Protein AF-A0A9D1E315-F1 (afdb_monomer_lite)

pLDDT: mean 94.64, std 5.91, range [59.31, 98.62]

InterPro domains:
  IPR032239 CRISPR-associated endonuclease Cas9, bridge helix [PF16593] (49-79)
  IPR036397 Ribonuclease H superfamily [G3DSA:3.30.420.10] (1-80)

Radius of gyration: 30.49 Å; chains: 1; bounding box: 58×20×81 Å

Secondary structure (DSSP, 8-state):
----EEEEEE-SSEEEEEEE-TT-PBPEETTEESEEEEE-PPPPPTHHHHHHHHHHHHHHHHHHHHHHHHHHHHHHHH--

Foldseek 3Di:
DADKDKDWDDDQFKIWIFIGHPVRHFDDDPNHTRIDMDGHDGDDDCVVVVVVVVVVVVVVVVVVVVVVVCVVCVVVVPDD

Organism: NCBI:txid2840821

Structure (mmCIF, N/CA/C/O backbone):
data_AF-A0A9D1E315-F1
#
_entry.id   AF-A0A9D1E315-F1
#
loop_
_atom_site.group_PDB
_atom_site.id
_atom_site.type_symbol
_atom_site.label_atom_id
_atom_site.label_alt_id
_atom_site.label_co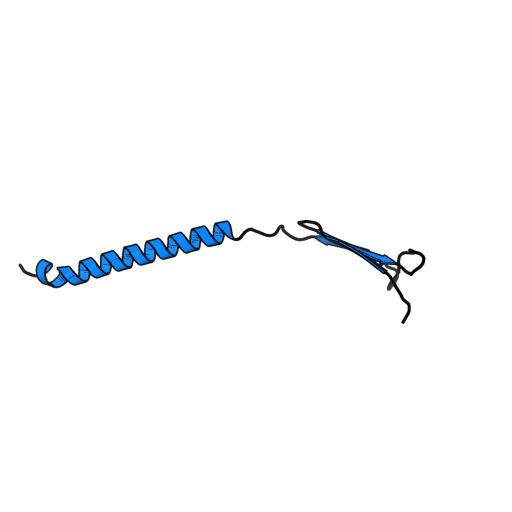mp_id
_atom_site.label_asym_id
_atom_site.label_entity_id
_atom_site.label_seq_id
_atom_site.pdbx_PDB_ins_code
_atom_site.Cartn_x
_atom_site.Cartn_y
_atom_site.Cartn_z
_atom_site.occupancy
_atom_site.B_iso_or_equiv
_atom_site.auth_seq_id
_atom_site.auth_comp_id
_atom_site.auth_asym_id
_atom_site.auth_atom_id
_atom_site.pdbx_PDB_model_num
ATOM 1 N N . MET A 1 1 ? 7.428 -10.660 -35.140 1.00 59.31 1 MET A N 1
ATOM 2 C CA . MET A 1 1 ? 7.604 -9.774 -33.969 1.00 59.31 1 MET A CA 1
ATOM 3 C C . MET A 1 1 ? 9.101 -9.585 -33.782 1.00 59.31 1 MET A C 1
ATOM 5 O O . MET A 1 1 ? 9.805 -10.583 -33.855 1.00 59.31 1 MET A O 1
ATOM 9 N N . LYS A 1 2 ? 9.607 -8.349 -33.687 1.00 80.00 2 LYS A N 1
ATOM 10 C CA . LYS A 1 2 ? 11.038 -8.124 -33.419 1.00 80.00 2 LYS A CA 1
ATOM 11 C C . LYS A 1 2 ? 11.288 -8.319 -31.924 1.00 80.00 2 LYS A C 1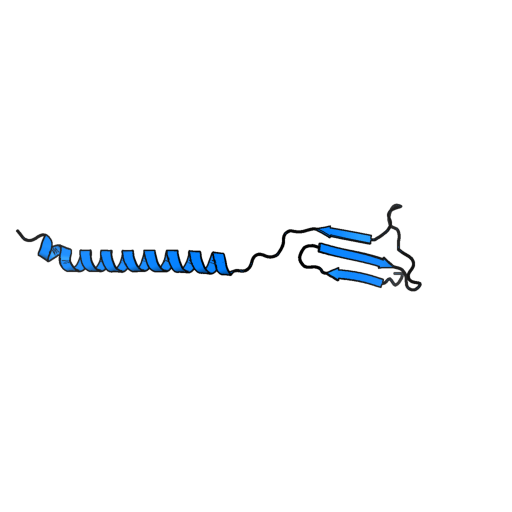
ATOM 13 O O . LYS A 1 2 ? 10.466 -7.880 -31.123 1.00 80.00 2 LYS A O 1
ATOM 18 N N . ASN A 1 3 ? 12.382 -8.985 -31.575 1.00 92.44 3 ASN A N 1
ATOM 19 C CA . ASN A 1 3 ? 12.802 -9.119 -30.183 1.00 92.44 3 ASN A CA 1
ATOM 20 C C . ASN A 1 3 ? 13.262 -7.754 -29.653 1.00 92.44 3 ASN A C 1
ATOM 22 O O . ASN A 1 3 ? 13.794 -6.941 -30.410 1.00 92.44 3 ASN A O 1
ATOM 26 N N . TYR A 1 4 ? 13.027 -7.509 -28.370 1.00 94.75 4 TYR A N 1
ATOM 27 C CA . TYR A 1 4 ? 13.425 -6.293 -27.669 1.00 94.75 4 TYR A CA 1
ATOM 28 C C . TYR A 1 4 ? 13.697 -6.616 -26.200 1.00 94.75 4 TYR A C 1
ATOM 30 O O . TYR A 1 4 ? 13.225 -7.632 -25.682 1.00 94.75 4 TYR A O 1
ATOM 38 N N . TYR A 1 5 ? 14.441 -5.743 -25.536 1.00 95.81 5 TYR A N 1
ATOM 39 C CA . TYR A 1 5 ? 14.686 -5.797 -24.103 1.00 95.81 5 TYR A CA 1
ATOM 40 C C . TYR A 1 5 ? 13.906 -4.699 -23.388 1.00 95.81 5 TYR A C 1
ATOM 42 O O . TYR A 1 5 ? 13.634 -3.640 -23.954 1.00 95.81 5 TYR A O 1
ATOM 50 N N . VAL A 1 6 ? 13.552 -4.957 -22.130 1.00 95.75 6 VAL A N 1
ATOM 51 C CA . VAL A 1 6 ? 12.971 -3.962 -21.227 1.00 95.75 6 VAL A CA 1
ATOM 52 C C . VAL A 1 6 ? 13.792 -3.956 -19.949 1.00 95.75 6 VAL A C 1
ATOM 54 O O . VAL A 1 6 ? 13.883 -4.974 -19.265 1.00 95.75 6 VAL A O 1
ATOM 57 N N . GLY A 1 7 ? 14.390 -2.811 -19.642 1.00 96.06 7 GLY A N 1
ATOM 58 C CA . GLY A 1 7 ? 14.982 -2.532 -18.343 1.00 96.06 7 GLY A CA 1
ATOM 59 C C . GLY A 1 7 ? 13.928 -1.926 -17.427 1.00 96.06 7 GLY A C 1
ATOM 60 O O . GLY A 1 7 ? 13.193 -1.031 -17.845 1.00 96.06 7 GLY A O 1
ATOM 61 N N . ILE A 1 8 ? 13.854 -2.417 -16.193 1.00 96.88 8 ILE A N 1
ATOM 62 C CA . ILE A 1 8 ? 12.982 -1.878 -15.149 1.00 96.88 8 ILE A CA 1
ATOM 63 C C . ILE A 1 8 ? 13.840 -1.639 -13.912 1.00 96.88 8 ILE A C 1
ATOM 65 O O . ILE A 1 8 ? 14.528 -2.550 -13.454 1.00 96.88 8 ILE A O 1
ATOM 69 N N . ASP A 1 9 ? 13.770 -0.428 -13.376 1.00 96.31 9 ASP A N 1
ATOM 70 C CA . ASP A 1 9 ? 14.371 -0.040 -12.105 1.00 96.31 9 ASP A CA 1
ATOM 71 C C . ASP A 1 9 ? 13.248 0.267 -11.111 1.00 96.31 9 ASP A C 1
ATOM 73 O O . ASP A 1 9 ? 12.469 1.197 -11.321 1.00 96.31 9 ASP A O 1
ATOM 77 N N . MET A 1 10 ? 13.108 -0.554 -10.068 1.00 95.06 10 MET A N 1
ATOM 78 C CA . MET A 1 10 ? 12.015 -0.445 -9.096 1.00 95.06 10 MET A CA 1
ATOM 79 C C . MET A 1 10 ? 12.533 0.121 -7.775 1.00 95.06 10 MET A C 1
ATOM 81 O O . MET A 1 10 ? 13.104 -0.602 -6.958 1.00 95.06 10 MET A O 1
ATOM 85 N N . GLY A 1 11 ? 12.296 1.413 -7.568 1.00 93.19 11 GLY A N 1
ATOM 86 C CA . GLY A 1 11 ? 12.544 2.112 -6.315 1.00 93.19 11 GLY A CA 1
ATOM 87 C C . GLY A 1 11 ? 11.333 2.106 -5.377 1.00 93.19 11 GLY A C 1
ATOM 88 O O . GLY A 1 11 ? 10.253 1.607 -5.693 1.00 93.19 11 GLY A O 1
ATOM 89 N N . THR A 1 12 ? 11.507 2.705 -4.200 1.00 93.75 12 THR A N 1
ATOM 90 C CA . THR A 1 12 ? 10.477 2.775 -3.146 1.00 93.75 12 THR A CA 1
ATOM 91 C C . THR A 1 12 ? 9.267 3.638 -3.525 1.00 93.75 12 THR A C 1
ATOM 93 O O . THR A 1 12 ? 8.147 3.355 -3.107 1.00 93.75 12 THR A O 1
ATOM 96 N N . ASN A 1 13 ? 9.492 4.678 -4.331 1.00 96.50 13 ASN A N 1
ATOM 97 C CA . ASN A 1 13 ? 8.498 5.685 -4.731 1.00 96.50 13 ASN A CA 1
ATOM 98 C C . ASN A 1 13 ? 8.449 5.885 -6.248 1.00 96.50 13 ASN A C 1
ATOM 100 O O . ASN A 1 13 ? 7.811 6.812 -6.752 1.00 96.50 13 ASN A O 1
ATOM 104 N N . SER A 1 14 ? 9.208 5.086 -6.989 1.00 95.75 14 SER A N 1
ATOM 105 C CA . SER A 1 14 ? 9.350 5.262 -8.421 1.00 95.75 14 SER A CA 1
ATOM 106 C C . SER A 1 14 ? 9.649 3.950 -9.121 1.00 95.75 14 SER A C 1
ATOM 108 O O . SER A 1 14 ? 10.264 3.051 -8.558 1.00 95.75 14 SER A O 1
ATOM 110 N N . VAL A 1 15 ? 9.221 3.848 -10.373 1.00 96.81 15 VAL A N 1
ATOM 111 C CA . VAL A 1 15 ? 9.599 2.767 -11.280 1.00 96.81 15 VAL A CA 1
ATOM 112 C C . VAL A 1 15 ? 10.081 3.388 -12.583 1.00 96.81 15 VAL A C 1
ATOM 114 O O . VAL A 1 15 ? 9.281 3.921 -13.352 1.00 96.81 15 VAL A O 1
ATOM 117 N N . GLY A 1 16 ? 11.388 3.328 -12.821 1.00 97.25 16 GLY A N 1
ATOM 118 C CA . GLY A 1 16 ? 12.000 3.671 -14.098 1.00 97.25 16 GLY A CA 1
ATOM 119 C C . GLY A 1 16 ? 11.873 2.514 -15.083 1.00 97.25 16 GLY A C 1
ATOM 120 O O . GLY A 1 16 ? 11.971 1.349 -14.700 1.00 97.25 16 GLY A O 1
ATOM 121 N N . TRP A 1 17 ? 11.660 2.813 -16.359 1.00 97.12 17 TRP A N 1
ATOM 122 C CA . TRP A 1 17 ? 11.637 1.798 -17.406 1.00 97.12 17 TRP A CA 1
ATOM 123 C C . TRP A 1 17 ? 12.230 2.326 -18.709 1.00 97.12 17 TRP A C 1
ATOM 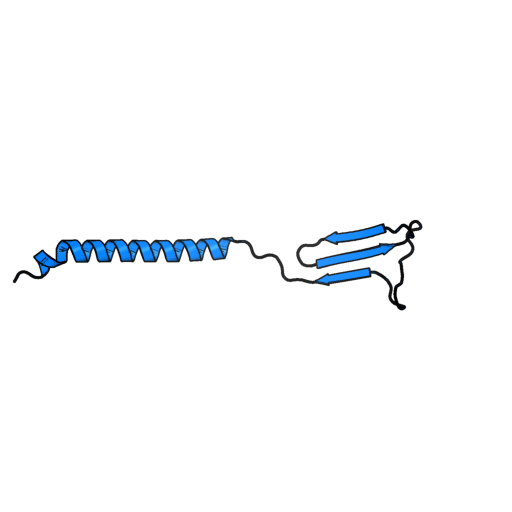125 O O . TRP A 1 17 ? 12.141 3.515 -19.010 1.00 97.12 17 TRP A O 1
ATOM 135 N N . ALA A 1 18 ? 12.822 1.431 -19.494 1.00 97.19 18 ALA A N 1
ATOM 136 C CA . ALA A 1 18 ? 13.305 1.716 -20.841 1.00 97.19 18 ALA A CA 1
ATOM 137 C C . ALA A 1 18 ? 13.213 0.459 -21.708 1.00 97.19 18 ALA A C 1
ATOM 139 O O . ALA A 1 18 ? 13.490 -0.643 -21.234 1.00 97.19 18 ALA A O 1
ATOM 140 N N . ALA A 1 19 ? 12.839 0.616 -22.975 1.00 96.25 19 ALA A N 1
ATOM 141 C CA . ALA A 1 19 ? 12.788 -0.466 -23.946 1.00 96.25 19 ALA A CA 1
ATOM 142 C C . ALA A 1 19 ? 13.835 -0.251 -25.044 1.00 96.25 19 ALA A C 1
ATOM 144 O O . ALA A 1 19 ? 13.890 0.815 -25.664 1.00 96.25 19 ALA A O 1
ATOM 145 N N . THR A 1 20 ? 14.645 -1.274 -25.305 1.00 96.00 20 THR A N 1
ATOM 146 C CA . THR A 1 20 ? 15.701 -1.238 -26.322 1.00 96.00 20 THR A CA 1
ATOM 147 C C . THR A 1 20 ? 15.555 -2.382 -27.313 1.00 96.00 20 THR A C 1
ATOM 149 O O . THR A 1 20 ? 14.950 -3.408 -27.007 1.00 96.00 20 THR A O 1
ATOM 152 N N . ASP A 1 21 ? 16.123 -2.243 -28.504 1.00 94.44 21 ASP A N 1
ATOM 153 C CA . ASP A 1 21 ? 16.353 -3.394 -29.376 1.00 94.44 21 ASP A CA 1
ATOM 154 C C . ASP A 1 21 ? 17.479 -4.300 -28.826 1.00 94.44 21 ASP A C 1
ATOM 156 O O . ASP A 1 21 ? 18.013 -4.087 -27.730 1.00 94.44 21 ASP A O 1
ATOM 160 N N . CYS A 1 22 ? 17.829 -5.343 -29.582 1.00 93.12 22 CYS A N 1
ATOM 161 C CA . CYS A 1 22 ? 18.894 -6.273 -29.210 1.00 93.12 22 CYS A CA 1
ATOM 162 C C . CYS A 1 22 ? 20.312 -5.679 -29.313 1.00 93.12 22 CYS A C 1
ATOM 164 O O . CYS A 1 22 ? 21.248 -6.300 -28.816 1.00 93.12 22 CYS A O 1
ATOM 166 N N . GLU A 1 23 ? 20.466 -4.506 -29.931 1.00 94.38 23 GLU A N 1
ATOM 167 C CA . GLU A 1 23 ? 21.721 -3.750 -30.036 1.00 94.38 23 GLU A CA 1
ATOM 168 C C . GLU A 1 23 ? 21.801 -2.636 -28.973 1.00 94.38 23 GLU A C 1
ATOM 170 O O . GLU A 1 23 ? 22.752 -1.860 -28.956 1.00 94.38 23 GLU A O 1
ATOM 175 N N . TYR A 1 24 ? 20.831 -2.593 -28.049 1.00 90.50 24 TYR A N 1
ATOM 176 C CA . TYR A 1 24 ? 20.694 -1.601 -26.979 1.00 90.50 24 TYR A CA 1
ATOM 177 C C . TYR A 1 24 ? 20.374 -0.176 -27.452 1.00 90.50 24 TYR A C 1
ATOM 179 O O . TYR A 1 24 ? 20.532 0.782 -26.692 1.00 90.50 24 TYR A O 1
ATOM 187 N N . HIS A 1 25 ? 19.830 -0.014 -28.658 1.00 93.69 25 HIS A N 1
ATOM 188 C CA . HIS A 1 25 ? 19.253 1.259 -29.074 1.00 93.69 25 HIS A CA 1
ATOM 189 C C . HIS A 1 25 ? 17.855 1.437 -28.483 1.00 93.69 25 HIS A C 1
ATOM 191 O O . HIS A 1 25 ? 17.019 0.532 -28.532 1.00 93.69 25 HIS A O 1
ATOM 197 N N . LEU A 1 26 ? 17.580 2.633 -27.958 1.00 92.75 26 LEU A N 1
ATOM 198 C CA . LEU A 1 26 ? 16.257 3.011 -27.465 1.00 92.75 26 LEU A CA 1
ATOM 199 C C . LEU A 1 26 ? 15.215 2.908 -28.578 1.00 92.75 26 LEU A C 1
ATOM 201 O O . LEU A 1 26 ? 15.340 3.515 -29.645 1.00 92.75 26 LEU A O 1
ATOM 205 N N . LEU A 1 27 ? 14.155 2.155 -28.298 1.00 94.38 27 LEU A N 1
ATOM 206 C CA . LEU A 1 27 ? 13.028 2.047 -29.206 1.00 94.38 27 LEU A CA 1
ATOM 207 C C . LEU A 1 27 ? 12.234 3.351 -29.215 1.00 94.38 27 LEU A C 1
ATOM 209 O O . LEU A 1 27 ? 12.149 4.053 -28.210 1.00 94.38 27 LEU A O 1
ATOM 213 N N . LYS A 1 28 ? 11.600 3.649 -30.350 1.00 94.00 28 LYS A N 1
ATOM 214 C CA . LYS A 1 28 ? 10.709 4.802 -30.493 1.00 94.00 28 LYS A CA 1
ATOM 215 C C . LYS A 1 28 ? 9.331 4.357 -30.945 1.00 94.00 28 LYS A C 1
ATOM 217 O O . LYS A 1 28 ? 9.204 3.534 -31.852 1.00 94.00 28 LYS A O 1
ATOM 222 N N . ALA A 1 29 ? 8.294 4.944 -30.364 1.00 90.19 29 ALA A N 1
ATOM 223 C CA . ALA A 1 29 ? 6.918 4.780 -30.806 1.00 90.19 29 ALA A CA 1
ATOM 224 C C . ALA A 1 29 ? 6.274 6.155 -30.970 1.00 90.19 29 ALA A C 1
ATOM 226 O O . ALA A 1 29 ? 6.353 6.996 -30.081 1.00 90.19 29 ALA A O 1
ATOM 227 N N . ARG A 1 30 ? 5.628 6.394 -32.119 1.00 90.62 30 ARG A N 1
ATOM 228 C CA . ARG A 1 30 ? 4.931 7.664 -32.416 1.00 90.62 30 ARG A CA 1
ATOM 229 C C . ARG A 1 30 ? 5.812 8.912 -32.206 1.00 90.62 30 ARG A C 1
ATOM 231 O O . ARG A 1 30 ? 5.333 9.942 -31.749 1.00 90.62 30 ARG A O 1
ATOM 238 N N . GLY A 1 31 ? 7.102 8.806 -32.531 1.00 91.25 31 GLY A N 1
ATOM 239 C CA . GLY A 1 31 ? 8.076 9.894 -32.387 1.00 91.25 31 GLY A CA 1
ATOM 240 C C . GLY A 1 31 ? 8.607 10.112 -30.967 1.00 91.25 31 GLY A C 1
ATOM 241 O O . GLY A 1 31 ? 9.440 10.993 -30.781 1.00 91.25 31 GLY A O 1
ATOM 242 N N . GLN A 1 32 ? 8.172 9.318 -29.987 1.00 92.44 32 GLN A N 1
ATOM 243 C CA . GLN A 1 32 ? 8.647 9.383 -28.606 1.00 92.44 32 GLN A CA 1
ATOM 244 C C . GLN A 1 32 ? 9.534 8.184 -28.281 1.00 92.44 32 GLN A C 1
ATOM 246 O O . GLN A 1 32 ? 9.253 7.063 -28.712 1.00 92.44 32 GLN A O 1
ATOM 251 N N . ASP A 1 33 ? 10.598 8.427 -27.521 1.00 95.06 33 ASP A N 1
ATOM 252 C CA . ASP A 1 33 ? 11.469 7.367 -27.023 1.00 95.06 33 ASP A CA 1
ATOM 253 C C . ASP A 1 33 ? 10.724 6.539 -25.969 1.00 95.06 33 ASP A C 1
ATOM 255 O O . ASP A 1 33 ? 10.009 7.073 -25.121 1.00 95.06 33 ASP A O 1
ATOM 259 N N . LEU A 1 34 ? 10.882 5.220 -26.025 1.00 95.00 34 LEU A N 1
ATOM 260 C CA . LEU A 1 34 ? 10.234 4.277 -25.121 1.00 95.00 34 LEU A CA 1
ATOM 261 C C . LEU A 1 34 ? 11.034 4.135 -23.829 1.00 95.00 34 LEU A C 1
ATOM 263 O O . LEU A 1 34 ? 11.656 3.107 -23.567 1.00 95.00 34 LEU A O 1
ATOM 267 N N . TRP A 1 35 ? 10.992 5.180 -23.017 1.00 95.25 35 TRP A N 1
ATOM 268 C CA . TRP A 1 35 ? 11.450 5.161 -21.637 1.00 95.25 35 TRP A CA 1
ATOM 269 C C . TRP A 1 35 ? 10.597 6.102 -20.796 1.00 95.25 35 TRP A C 1
ATOM 271 O O . TRP A 1 35 ? 9.868 6.952 -21.311 1.00 95.25 35 TRP A O 1
ATOM 281 N N . GLY A 1 36 ? 10.689 5.960 -19.484 1.00 95.50 36 GLY A N 1
ATOM 282 C CA . GLY A 1 36 ? 10.024 6.866 -18.571 1.00 95.50 36 GLY A CA 1
ATOM 283 C C . GLY A 1 36 ? 10.232 6.484 -17.122 1.00 95.50 36 GLY A C 1
ATOM 284 O O . GLY A 1 36 ? 10.985 5.572 -16.786 1.00 95.50 36 GLY A O 1
ATOM 285 N N . SER A 1 37 ? 9.530 7.202 -16.256 1.00 95.62 37 SER A N 1
ATOM 286 C CA . SER A 1 37 ? 9.458 6.899 -14.837 1.00 95.62 37 SER A CA 1
ATOM 287 C C . SER A 1 37 ? 8.025 7.072 -14.362 1.00 95.62 37 SER A C 1
ATOM 289 O O . SER A 1 37 ? 7.346 8.029 -14.736 1.00 95.62 37 SER A O 1
ATOM 291 N N . TYR A 1 38 ? 7.555 6.123 -13.567 1.00 96.12 38 TYR A N 1
ATOM 292 C CA . TYR A 1 38 ? 6.289 6.202 -12.864 1.00 96.12 38 TYR A CA 1
ATOM 293 C C . TYR A 1 38 ? 6.570 6.580 -11.414 1.00 96.12 38 TYR A C 1
ATOM 295 O O . TYR A 1 38 ? 7.314 5.869 -10.749 1.00 96.12 38 TYR A O 1
ATOM 303 N N . LEU A 1 39 ? 6.002 7.685 -10.930 1.00 96.19 39 LEU A N 1
ATOM 304 C CA . LEU A 1 39 ? 6.173 8.161 -9.554 1.00 96.19 39 LEU A CA 1
ATOM 305 C C . LEU A 1 39 ? 4.905 7.873 -8.745 1.00 96.19 39 LEU A C 1
ATOM 307 O O . LEU A 1 39 ? 3.798 8.080 -9.243 1.00 96.19 39 LEU A O 1
ATOM 311 N N . PHE A 1 40 ? 5.068 7.406 -7.509 1.00 95.88 40 PHE A N 1
ATOM 312 C CA . PHE A 1 40 ? 3.973 7.072 -6.599 1.00 95.88 40 PHE A CA 1
ATOM 313 C C . PHE A 1 40 ? 4.363 7.307 -5.135 1.00 95.88 40 PHE A C 1
ATOM 315 O O . PHE A 1 40 ? 5.537 7.444 -4.781 1.00 95.88 40 PHE A O 1
ATOM 322 N N . ASP A 1 41 ? 3.349 7.355 -4.276 1.00 95.56 41 ASP A N 1
ATOM 323 C CA . ASP A 1 41 ? 3.537 7.509 -2.837 1.00 95.56 41 ASP A CA 1
ATOM 324 C C . ASP A 1 41 ? 4.116 6.237 -2.211 1.00 95.56 41 ASP A C 1
ATOM 326 O O . ASP A 1 41 ? 3.793 5.119 -2.614 1.00 95.56 41 ASP A O 1
ATOM 330 N N . GLU A 1 42 ? 4.951 6.406 -1.186 1.00 93.1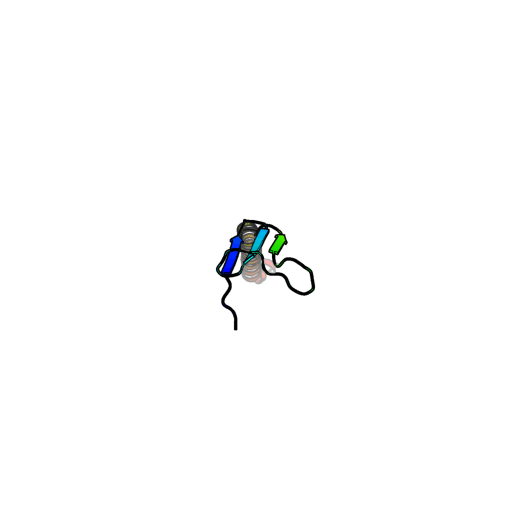2 42 GLU A N 1
ATOM 331 C CA . GLU A 1 42 ? 5.574 5.281 -0.489 1.00 93.12 42 GLU A CA 1
ATOM 332 C C . GLU A 1 42 ? 4.515 4.370 0.143 1.00 93.12 42 GLU A C 1
ATOM 334 O O . GLU A 1 42 ? 3.484 4.815 0.660 1.00 93.12 42 GLU A O 1
ATOM 339 N N . ALA A 1 43 ? 4.795 3.069 0.148 1.00 92.38 43 ALA A N 1
ATOM 340 C CA . ALA A 1 43 ? 3.920 2.099 0.777 1.00 92.38 43 ALA A CA 1
ATOM 341 C C . ALA A 1 43 ? 3.829 2.326 2.297 1.00 92.38 43 ALA A C 1
ATOM 343 O O . ALA A 1 43 ? 4.799 2.171 3.040 1.00 92.38 43 ALA A O 1
ATOM 344 N N . GLU A 1 44 ? 2.625 2.601 2.799 1.00 94.00 44 GLU A N 1
ATOM 345 C CA . GLU A 1 44 ? 2.405 2.681 4.240 1.00 94.00 44 GLU A CA 1
ATOM 346 C C . GLU A 1 44 ? 2.342 1.291 4.897 1.00 94.00 44 GLU A C 1
ATOM 348 O O . GLU A 1 44 ? 1.524 0.429 4.553 1.00 94.00 44 GLU A O 1
ATOM 353 N N . GLY A 1 45 ? 3.144 1.090 5.945 1.00 94.62 45 GLY A N 1
ATOM 354 C CA . GLY A 1 45 ? 3.086 -0.117 6.765 1.00 94.62 45 GLY A CA 1
ATOM 355 C C . GLY A 1 45 ? 1.751 -0.294 7.509 1.00 94.62 45 GLY A C 1
ATOM 356 O O . GLY A 1 45 ? 1.095 0.652 7.950 1.00 94.62 45 GLY A O 1
ATOM 357 N N . ALA A 1 46 ? 1.360 -1.545 7.772 1.00 96.88 46 ALA A N 1
ATOM 358 C CA . ALA A 1 46 ? 0.081 -1.861 8.424 1.00 96.88 46 ALA A CA 1
ATOM 359 C C . ALA A 1 46 ? 0.022 -1.557 9.943 1.00 96.88 46 ALA A C 1
ATOM 361 O O . ALA A 1 46 ? -0.991 -1.847 10.593 1.00 96.88 46 ALA A O 1
ATOM 362 N N . GLN A 1 47 ? 1.079 -0.991 10.538 1.00 97.62 47 GLN A N 1
ATOM 363 C CA . GLN A 1 47 ? 1.198 -0.767 11.984 1.00 97.62 47 GLN A CA 1
ATOM 364 C C . GLN A 1 47 ? 0.122 0.187 12.521 1.00 97.62 47 GLN A C 1
ATOM 366 O O . GLN A 1 47 ? -0.564 -0.163 13.483 1.00 97.62 47 GLN A O 1
ATOM 371 N N . LYS A 1 48 ? -0.096 1.343 11.873 1.00 96.81 48 LYS A N 1
ATOM 372 C CA . LYS A 1 48 ? -1.136 2.310 12.277 1.00 96.81 48 LYS A CA 1
ATOM 373 C C . LYS A 1 48 ? -2.523 1.653 12.276 1.00 96.81 48 LYS A C 1
ATOM 375 O O . LYS A 1 48 ? -3.249 1.689 13.270 1.00 96.81 48 LYS A O 1
ATOM 380 N N . ARG A 1 49 ? -2.857 0.939 11.192 1.00 97.31 49 ARG A N 1
ATOM 381 C CA . ARG A 1 49 ? -4.114 0.179 11.057 1.00 97.31 49 ARG A CA 1
ATOM 382 C C . ARG A 1 49 ? -4.262 -0.891 12.144 1.00 97.31 49 ARG A C 1
ATOM 384 O O . ARG A 1 49 ? -5.362 -1.081 12.669 1.00 97.31 49 ARG A O 1
ATOM 391 N N . ARG A 1 50 ? -3.174 -1.589 12.499 1.00 98.19 50 ARG A N 1
ATOM 392 C CA . ARG A 1 50 ? -3.151 -2.568 13.599 1.00 98.19 50 ARG A CA 1
ATOM 393 C C . ARG A 1 50 ? -3.500 -1.901 14.928 1.00 98.19 50 ARG A C 1
ATOM 395 O O . ARG A 1 50 ? -4.381 -2.409 15.618 1.00 98.19 50 ARG A O 1
ATOM 402 N N . SER A 1 51 ? -2.883 -0.765 15.246 1.00 98.19 51 SER A N 1
ATOM 403 C CA . SER A 1 51 ? -3.140 -0.021 16.485 1.00 98.19 51 SER A CA 1
ATOM 404 C C . SER A 1 51 ? -4.607 0.403 16.610 1.00 98.19 51 SER A C 1
ATOM 406 O O . SER A 1 51 ? -5.256 0.067 17.603 1.00 98.19 51 SER A O 1
ATOM 408 N N . PHE A 1 52 ? -5.186 1.020 15.573 1.00 98.25 52 PHE A N 1
ATOM 409 C CA . PHE A 1 52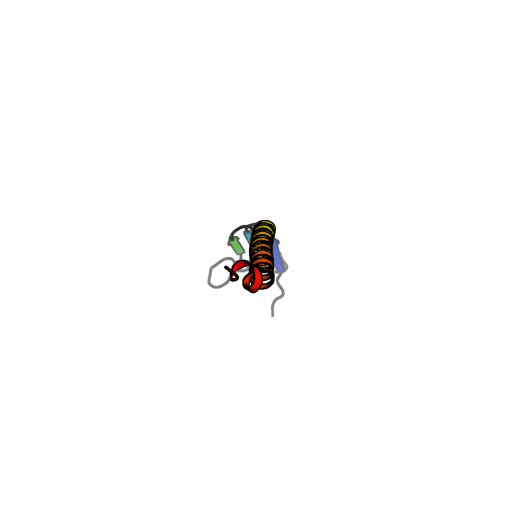 ? -6.603 1.411 15.585 1.00 98.25 52 PHE A CA 1
ATOM 410 C C . PHE A 1 52 ? -7.556 0.217 15.702 1.00 98.25 52 PHE A C 1
ATOM 412 O O . PHE A 1 52 ? -8.577 0.284 16.389 1.00 98.25 52 PHE A O 1
ATOM 419 N N . ARG A 1 53 ? -7.244 -0.907 15.045 1.00 98.38 53 ARG A N 1
ATOM 420 C CA . ARG A 1 53 ? -8.047 -2.132 15.160 1.00 98.38 53 ARG A CA 1
ATOM 421 C C . ARG A 1 53 ? -8.020 -2.689 16.583 1.00 98.38 53 ARG A C 1
ATOM 423 O O . ARG A 1 53 ? -9.069 -3.093 17.084 1.00 98.38 53 ARG A O 1
ATOM 430 N N . THR A 1 54 ? -6.854 -2.712 17.223 1.00 98.50 54 THR A N 1
ATOM 431 C CA . THR A 1 54 ? -6.718 -3.166 18.612 1.00 98.50 54 THR A CA 1
ATOM 432 C C . THR A 1 54 ? -7.508 -2.268 19.557 1.00 98.50 54 THR A C 1
ATOM 434 O O . THR A 1 54 ? -8.326 -2.789 20.311 1.00 98.50 54 THR A O 1
ATOM 437 N N . ALA A 1 55 ? -7.359 -0.943 19.451 1.00 98.50 55 ALA A N 1
ATOM 438 C CA . ALA A 1 55 ? -8.089 0.014 20.283 1.00 98.50 55 ALA A CA 1
ATOM 439 C C . ALA A 1 55 ? -9.612 -0.180 20.187 1.00 98.50 55 ALA A C 1
ATOM 441 O O . ALA A 1 55 ? -10.270 -0.388 21.205 1.00 98.50 55 ALA A O 1
ATOM 442 N N . ARG A 1 56 ? -10.166 -0.248 18.964 1.00 98.50 56 ARG A N 1
ATOM 443 C CA . ARG A 1 56 ? -11.605 -0.495 18.748 1.00 98.50 56 ARG A CA 1
ATOM 444 C C . ARG A 1 56 ? -12.089 -1.784 19.412 1.00 98.50 56 ARG A C 1
ATOM 446 O O . ARG A 1 56 ? -13.130 -1.790 20.064 1.00 98.50 56 ARG A O 1
ATOM 453 N N . ARG A 1 57 ? -11.333 -2.879 19.271 1.00 98.44 57 ARG A N 1
ATOM 454 C CA . ARG A 1 57 ? -11.677 -4.167 19.894 1.00 98.44 57 ARG A CA 1
ATOM 455 C C . ARG A 1 57 ? -11.605 -4.100 21.420 1.00 98.44 57 ARG A C 1
ATOM 457 O O . ARG A 1 57 ? -12.452 -4.688 22.082 1.00 98.44 57 ARG A O 1
ATOM 464 N N . CYS A 1 58 ? -10.622 -3.403 21.987 1.00 98.38 58 CYS A N 1
ATOM 465 C CA . CYS A 1 58 ? -10.517 -3.218 23.434 1.00 98.38 58 CYS A CA 1
ATOM 466 C C . CYS A 1 58 ? -11.711 -2.433 23.984 1.00 98.38 58 CYS A C 1
ATOM 468 O O . CYS A 1 58 ? -12.359 -2.914 24.909 1.00 98.38 58 CYS A O 1
ATOM 470 N N . THR A 1 59 ? -12.068 -1.304 23.365 1.00 98.50 59 THR A N 1
ATOM 471 C CA . THR A 1 59 ? -13.236 -0.503 23.762 1.00 98.50 59 THR A CA 1
ATOM 472 C C . THR A 1 59 ? -14.532 -1.305 23.674 1.00 98.50 59 THR A C 1
ATOM 474 O O . THR A 1 59 ? -15.317 -1.301 24.620 1.00 98.50 59 THR A O 1
ATOM 477 N N . ALA A 1 60 ? -14.736 -2.056 22.585 1.00 98.62 60 ALA A N 1
ATOM 478 C CA . ALA A 1 60 ? -15.913 -2.909 22.426 1.00 98.62 60 ALA A CA 1
ATOM 479 C C . ALA A 1 60 ? -16.011 -3.973 23.534 1.00 98.62 60 ALA A C 1
ATOM 481 O O . ALA A 1 60 ? -17.071 -4.139 24.133 1.00 98.62 60 ALA A O 1
ATOM 482 N N . ARG A 1 61 ? -14.899 -4.642 23.869 1.00 98.50 61 ARG A N 1
ATOM 483 C CA . ARG A 1 61 ? -14.863 -5.630 24.962 1.00 98.50 61 ARG A CA 1
ATOM 484 C C . ARG A 1 61 ? -15.097 -4.997 26.331 1.00 98.50 61 ARG A C 1
ATOM 486 O O . ARG A 1 61 ? -15.791 -5.588 27.150 1.00 98.50 61 ARG A O 1
ATOM 493 N N . THR A 1 62 ? -14.544 -3.812 26.591 1.00 98.44 62 THR A N 1
ATOM 494 C CA . THR A 1 62 ? -14.810 -3.073 27.836 1.00 98.44 62 THR A CA 1
ATOM 495 C C . THR 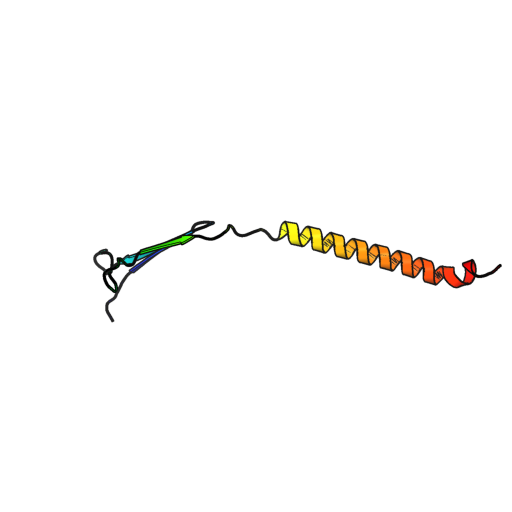A 1 62 ? -16.289 -2.735 27.962 1.00 98.44 62 THR A C 1
ATOM 497 O O . THR A 1 62 ? -16.885 -3.028 28.994 1.00 98.44 62 THR A O 1
ATOM 500 N N . ARG A 1 63 ? -16.908 -2.215 26.895 1.00 98.31 63 ARG A N 1
ATOM 501 C CA . ARG A 1 63 ? -18.349 -1.942 26.864 1.00 98.31 63 ARG A CA 1
ATOM 502 C C . ARG A 1 63 ? -19.172 -3.209 27.093 1.00 98.31 63 ARG A C 1
ATOM 504 O O . ARG A 1 63 ? -20.092 -3.181 27.897 1.00 98.31 63 ARG A O 1
ATOM 511 N N . GLN A 1 64 ? -18.821 -4.317 26.441 1.00 98.31 64 GLN A N 1
ATOM 512 C CA . GLN A 1 64 ? -19.507 -5.598 26.624 1.00 98.31 64 GLN A CA 1
ATOM 513 C C . GLN A 1 64 ? -19.442 -6.079 28.080 1.00 98.31 64 GLN A C 1
ATOM 515 O O . GLN A 1 64 ? -20.461 -6.492 28.621 1.00 98.31 64 GLN A O 1
ATOM 520 N N . ARG A 1 65 ? -18.273 -5.997 28.732 1.00 98.31 65 ARG A N 1
ATOM 521 C CA . ARG A 1 65 ? -18.133 -6.373 30.149 1.00 98.31 65 ARG A CA 1
ATOM 522 C C . ARG A 1 65 ? -18.974 -5.490 31.068 1.00 98.31 65 ARG A C 1
ATOM 524 O O . ARG A 1 65 ? -19.602 -6.014 31.978 1.00 98.31 65 ARG A O 1
ATOM 531 N N . LEU A 1 66 ? -19.000 -4.178 30.825 1.00 97.88 66 LEU A N 1
ATOM 532 C CA . LEU A 1 66 ? -19.821 -3.247 31.604 1.00 97.88 66 LEU A CA 1
ATOM 533 C C . LEU A 1 66 ? -21.316 -3.529 31.434 1.00 97.88 66 LEU A C 1
ATOM 535 O O . LEU A 1 66 ? -22.031 -3.572 32.426 1.00 97.88 66 LEU A O 1
ATOM 539 N N . LEU A 1 67 ? -21.776 -3.771 30.203 1.00 97.94 67 LEU A N 1
ATOM 540 C CA . LEU A 1 67 ? -23.173 -4.121 29.935 1.00 97.94 67 LEU A CA 1
ATOM 541 C C . LEU A 1 67 ? -23.563 -5.448 30.589 1.00 97.94 67 LEU A C 1
ATOM 543 O O . LEU A 1 67 ? -24.634 -5.539 31.177 1.00 97.94 67 LEU A O 1
ATOM 547 N N . LEU A 1 68 ? -22.684 -6.454 30.534 1.00 97.75 68 LEU A N 1
ATOM 548 C CA . LEU A 1 68 ? -22.912 -7.726 31.215 1.00 97.75 68 LEU A CA 1
ATOM 549 C C . LEU A 1 68 ? -23.034 -7.518 32.729 1.00 97.75 68 LEU A C 1
ATOM 551 O O . LEU A 1 68 ? -23.992 -7.990 33.332 1.00 97.75 68 LEU A O 1
ATOM 555 N N . LEU A 1 69 ? -22.109 -6.765 33.332 1.00 96.81 69 LEU A N 1
ATOM 556 C CA . LEU A 1 69 ? -22.161 -6.447 34.758 1.00 96.81 69 LEU A CA 1
ATOM 557 C C . LEU A 1 69 ? -23.470 -5.734 35.120 1.00 96.81 69 LEU A C 1
ATOM 559 O O . LEU A 1 69 ? -24.145 -6.141 36.058 1.00 96.81 69 LEU A O 1
ATOM 563 N N . GLN A 1 70 ? -23.858 -4.718 34.347 1.00 96.25 70 GLN A N 1
ATOM 564 C CA . GLN A 1 70 ? -25.120 -4.007 34.549 1.00 96.25 70 GLN A CA 1
ATOM 565 C C . GLN A 1 70 ? -26.318 -4.953 34.460 1.00 96.25 70 GLN A C 1
ATOM 567 O O . GLN A 1 70 ? -27.156 -4.911 35.349 1.00 96.25 70 GLN A O 1
ATOM 572 N N . SER A 1 71 ? -26.368 -5.838 33.459 1.00 96.06 71 SER A N 1
ATOM 573 C CA . SER A 1 71 ? -27.474 -6.794 33.307 1.00 96.06 71 SER A CA 1
ATOM 574 C C . SER A 1 71 ? -27.580 -7.787 34.465 1.00 96.06 71 SER A C 1
ATOM 576 O O . SER A 1 71 ? -28.685 -8.121 34.871 1.00 96.06 71 SER A O 1
ATOM 578 N N . LEU A 1 72 ? -26.449 -8.224 35.031 1.00 96.62 72 LEU A N 1
ATOM 579 C CA . LEU A 1 72 ? -26.433 -9.188 36.134 1.00 96.62 72 LEU A CA 1
ATOM 580 C C . LEU A 1 72 ? -26.943 -8.580 37.444 1.00 96.62 72 LEU A C 1
ATOM 582 O O . LEU A 1 72 ? -27.626 -9.252 38.206 1.00 96.62 72 LEU A O 1
ATOM 586 N N . PHE A 1 73 ? -26.619 -7.312 37.706 1.00 95.50 73 PHE A N 1
ATOM 587 C CA . PHE A 1 73 ? -27.017 -6.617 38.935 1.00 95.50 73 PHE A CA 1
ATOM 588 C C . PHE A 1 73 ? -28.300 -5.793 38.780 1.00 95.50 73 PHE A C 1
ATOM 590 O O . PHE A 1 73 ? -28.742 -5.167 39.740 1.00 95.50 73 PHE A O 1
ATOM 597 N N . GLN A 1 74 ? -28.904 -5.778 37.589 1.00 95.50 74 GLN A N 1
ATOM 598 C CA . GLN A 1 74 ? -30.057 -4.934 37.282 1.00 95.50 74 GLN A CA 1
ATOM 599 C C . GLN A 1 74 ? -31.248 -5.217 38.204 1.00 95.50 74 GLN A C 1
ATOM 601 O O . GLN A 1 74 ? -31.863 -4.276 38.696 1.00 95.50 74 GLN A O 1
ATOM 606 N N . GLU A 1 75 ? -31.556 -6.494 38.448 1.00 94.12 75 GLU A N 1
ATOM 607 C CA . GLU A 1 75 ? -32.682 -6.896 39.299 1.00 94.12 75 GLU A CA 1
ATOM 608 C C . GLU A 1 75 ? -32.461 -6.506 40.761 1.00 94.12 75 GLU A C 1
ATOM 610 O O . GLU A 1 75 ? -33.342 -5.907 41.370 1.00 94.12 75 GLU A O 1
ATOM 615 N N . GLU A 1 76 ? -31.280 -6.790 41.319 1.00 93.81 76 GLU A N 1
ATOM 616 C CA . GLU A 1 76 ? -30.966 -6.461 42.716 1.00 93.81 76 GLU A CA 1
ATOM 617 C C . GLU A 1 76 ? -30.888 -4.950 42.954 1.00 93.81 76 GLU A C 1
ATOM 619 O O . GLU A 1 76 ? -31.410 -4.466 43.952 1.00 93.81 76 GLU A O 1
ATOM 624 N N . MET A 1 77 ? -30.311 -4.177 42.028 1.00 91.75 77 MET A N 1
ATOM 625 C CA . MET A 1 77 ? -30.276 -2.712 42.143 1.00 91.75 77 MET A CA 1
ATOM 626 C C . MET A 1 77 ? -31.656 -2.055 41.996 1.00 91.75 77 MET A C 1
ATOM 628 O O . MET A 1 77 ? -31.829 -0.911 42.408 1.00 91.75 77 MET A O 1
ATOM 632 N N . ALA A 1 78 ? -32.623 -2.740 41.380 1.00 93.75 78 ALA A N 1
ATOM 633 C CA . ALA A 1 78 ? -33.985 -2.237 41.220 1.00 93.75 78 ALA A CA 1
ATOM 634 C C . ALA A 1 78 ? -34.874 -2.499 42.448 1.00 93.75 78 ALA A C 1
ATOM 636 O O . ALA A 1 78 ? -35.960 -1.918 42.547 1.00 93.75 78 ALA A O 1
ATOM 637 N N . LYS A 1 79 ? -34.442 -3.360 43.379 1.00 91.12 79 LYS A N 1
ATOM 638 C CA . LYS A 1 79 ? -35.143 -3.579 44.648 1.00 91.12 79 LYS A CA 1
ATOM 639 C C . LYS A 1 79 ? -34.965 -2.341 45.536 1.00 91.12 79 LYS A C 1
ATOM 641 O O . LYS A 1 79 ? -33.866 -1.802 45.639 1.00 91.12 79 LYS A O 1
ATOM 646 N N . LYS A 1 80 ? -36.069 -1.866 46.119 1.00 65.31 80 LYS A N 1
ATOM 647 C CA . LYS A 1 80 ? -36.090 -0.744 47.071 1.00 65.31 80 LYS A CA 1
ATOM 648 C C . LYS A 1 80 ? -35.641 -1.174 48.458 1.00 65.31 80 LYS A C 1
ATOM 650 O O . LYS A 1 80 ? -36.025 -2.296 48.854 1.00 65.31 80 LYS A O 1
#

Sequence (80 aa):
MKNYYVGIDMGTNSVGWAATDCEYHLLKARGQDLWGSYLFDEAEGAQKRRSFRTARRCTARTRQRLLLLQSLFQEEMAKK